Protein AF-A0A924DQP6-F1 (afdb_monomer)

Sequence (159 aa):
MEGNVVAVAITNLEEVLSYKNDDIIHRFAEEFNLTLVDSEAIFTEMKKWLWLCAIQSFQNSRSKRPTYPLTLFHEMFVVDLMWHTFILFTHDYAKFCDRYFGTFVHHVPRSSRVLPLALEEQSARIRNTYEYIYDNLGEETLLSWCETLPRKFAELSKH

Foldseek 3Di:
DPDPPPPPDQADLVVLLPDDDQVLLVVLCVVQVHDSVVSNVLVSLLSVVLSLQLVLVVVCVVDPDRDDRADDDLLQVSSVSSVVSVVVVVVVLVVSCCVRRVDRRDDDDPDPPPDDDDPVVVVVNVVSNLVSCCVPPNDVSSCCRRPVVCVVSVVVSVD

pLDDT: mean 88.53, std 15.23, range [34.03, 98.81]

Radius of gyration: 16.39 Å; Cα contacts (8 Å, |Δi|>4): 124; chains: 1; bounding box: 47×36×44 Å

Secondary stru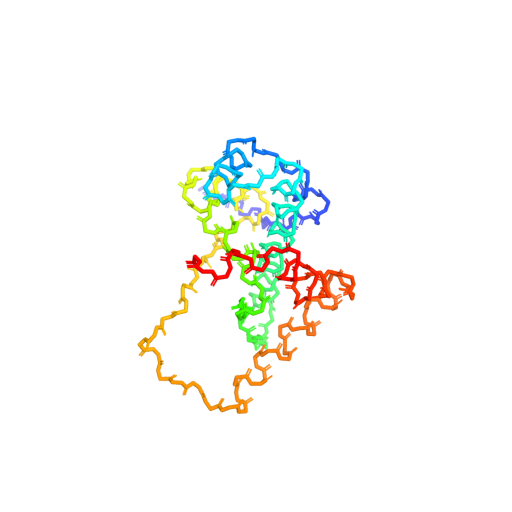cture (DSSP, 8-state):
--------PPPPHHHHHT---HHHHHHHHHHHT--HHHHHHHHHHHHHHHHHHHHHHHHHHH-SSPPPPP---GGGHHHHHHHHHHHHSHHHHHHHHHHHHSS--------TTSPPPPHHHHHHHHHHHHHHHHHHHHHHHHHIIIIIHHHHTGGGGG-

Structure (mmCIF, N/CA/C/O backbone):
data_AF-A0A924DQP6-F1
#
_entry.id   AF-A0A924DQP6-F1
#
loop_
_atom_site.group_PDB
_atom_site.id
_atom_site.type_symbol
_atom_site.label_atom_id
_atom_site.label_alt_id
_atom_site.label_comp_id
_atom_site.label_asym_id
_atom_site.label_entity_id
_atom_site.label_seq_id
_atom_site.pdbx_PDB_ins_code
_atom_site.Cartn_x
_atom_site.Cartn_y
_atom_site.Cartn_z
_atom_site.occupancy
_atom_site.B_iso_or_equiv
_atom_site.auth_seq_id
_atom_site.auth_comp_id
_atom_site.auth_asym_id
_atom_site.auth_atom_id
_atom_site.pdbx_PDB_model_num
ATOM 1 N N . MET A 1 1 ? -21.302 -25.307 -22.326 1.00 34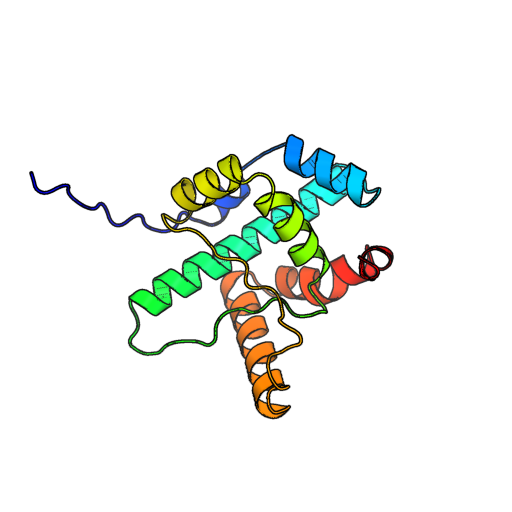.03 1 MET A N 1
ATOM 2 C CA . MET A 1 1 ? -21.613 -24.060 -21.600 1.00 34.03 1 MET A CA 1
ATOM 3 C C . MET A 1 1 ? -20.324 -23.274 -21.525 1.00 34.03 1 MET A C 1
ATOM 5 O O . MET A 1 1 ? -19.512 -23.517 -20.645 1.00 34.03 1 MET A O 1
ATOM 9 N N . GLU A 1 2 ? -20.084 -22.446 -22.535 1.00 35.28 2 GLU A N 1
ATOM 10 C CA . GLU A 1 2 ? -18.921 -21.566 -22.588 1.00 35.28 2 GLU A CA 1
ATOM 11 C C . GLU A 1 2 ? -19.194 -20.402 -21.639 1.00 35.28 2 GLU A C 1
ATOM 13 O O . GLU A 1 2 ? -19.990 -19.509 -21.928 1.00 35.28 2 GLU A O 1
ATOM 18 N N . GLY A 1 3 ? -18.614 -20.484 -20.443 1.00 35.47 3 GLY A N 1
ATOM 19 C CA . GLY A 1 3 ? -18.582 -19.369 -19.513 1.00 35.47 3 GLY A CA 1
ATOM 20 C C . GLY A 1 3 ? -17.738 -18.271 -20.137 1.00 35.47 3 GLY A C 1
ATOM 21 O O . GLY A 1 3 ? -16.532 -18.431 -20.299 1.00 35.47 3 GLY A O 1
ATOM 22 N N . ASN A 1 4 ? -18.396 -17.186 -20.528 1.00 34.41 4 ASN A N 1
ATOM 23 C CA . ASN A 1 4 ? -17.769 -15.957 -20.974 1.00 34.41 4 ASN A CA 1
ATOM 24 C C . ASN A 1 4 ? -16.834 -15.476 -19.852 1.00 34.41 4 ASN A C 1
ATOM 26 O O . ASN A 1 4 ? -17.302 -14.973 -18.830 1.00 34.41 4 ASN A O 1
ATOM 30 N N . VAL A 1 5 ? -15.526 -15.706 -19.995 1.00 39.53 5 VAL A N 1
ATOM 31 C CA . VAL A 1 5 ? -14.524 -15.190 -19.061 1.00 39.53 5 VAL A CA 1
ATOM 32 C C . VAL A 1 5 ? -14.451 -13.696 -19.329 1.00 39.53 5 VAL A C 1
ATOM 34 O O . VAL A 1 5 ? -13.727 -13.242 -20.213 1.00 39.53 5 VAL A O 1
ATOM 37 N N . VAL A 1 6 ? -15.276 -12.928 -18.619 1.00 43.66 6 VAL A N 1
ATOM 38 C CA . VAL A 1 6 ? -15.152 -11.474 -18.598 1.00 43.66 6 VAL A CA 1
ATOM 39 C C . VAL A 1 6 ? -13.735 -11.201 -18.116 1.00 43.66 6 VAL A C 1
ATOM 41 O O . VAL A 1 6 ? -13.383 -11.556 -16.994 1.00 43.66 6 VAL A O 1
ATOM 44 N N . ALA A 1 7 ? -12.896 -10.648 -18.989 1.00 50.19 7 ALA A N 1
ATOM 45 C CA . ALA A 1 7 ? -11.575 -10.194 -18.601 1.00 50.19 7 ALA A CA 1
ATOM 46 C C . ALA A 1 7 ? -11.774 -9.144 -17.505 1.00 50.19 7 ALA A C 1
ATOM 48 O O . ALA A 1 7 ? -12.205 -8.029 -17.798 1.00 50.19 7 ALA A O 1
ATOM 49 N N . VAL A 1 8 ? -11.528 -9.516 -16.248 1.00 55.72 8 VAL A N 1
ATOM 50 C CA . VAL A 1 8 ? -11.579 -8.576 -15.132 1.00 55.72 8 VAL A CA 1
ATOM 51 C C . VAL A 1 8 ? -10.466 -7.566 -15.391 1.00 55.72 8 VAL A C 1
ATOM 53 O O . VAL A 1 8 ? -9.278 -7.893 -15.359 1.00 55.72 8 VAL A O 1
ATOM 56 N N . ALA A 1 9 ? -10.851 -6.356 -15.788 1.00 72.31 9 ALA A N 1
ATOM 57 C CA . ALA A 1 9 ? -9.935 -5.235 -15.820 1.00 72.31 9 ALA A CA 1
ATOM 58 C C . ALA A 1 9 ? -9.600 -4.898 -14.368 1.00 72.31 9 ALA A C 1
ATOM 60 O O . ALA A 1 9 ? -10.500 -4.839 -13.532 1.00 72.31 9 ALA A O 1
ATOM 61 N N . ILE A 1 10 ? -8.318 -4.695 -14.072 1.00 80.50 10 ILE A N 1
ATOM 62 C CA . ILE A 1 10 ? -7.908 -4.193 -12.761 1.00 80.50 10 ILE A CA 1
ATOM 63 C C . ILE A 1 10 ? -8.648 -2.882 -12.510 1.00 80.50 10 ILE A C 1
ATOM 65 O O . ILE A 1 10 ? -8.646 -1.997 -13.372 1.00 80.50 10 ILE A O 1
ATOM 69 N N . THR A 1 11 ? -9.293 -2.773 -11.350 1.00 90.31 11 THR A N 1
ATOM 70 C CA . THR A 1 11 ? -10.033 -1.568 -10.975 1.00 90.31 11 THR A CA 1
ATOM 71 C C . THR A 1 11 ? -9.088 -0.372 -10.871 1.00 90.31 11 THR A C 1
ATOM 73 O O . THR A 1 11 ? -7.888 -0.511 -10.607 1.00 90.31 11 THR A O 1
ATOM 76 N N . ASN A 1 12 ? -9.621 0.832 -11.064 1.00 93.62 12 ASN A N 1
ATOM 77 C CA . ASN A 1 12 ? -8.831 2.047 -10.879 1.00 93.62 12 ASN A CA 1
ATOM 78 C C . ASN A 1 12 ? -8.368 2.187 -9.414 1.00 93.62 12 ASN 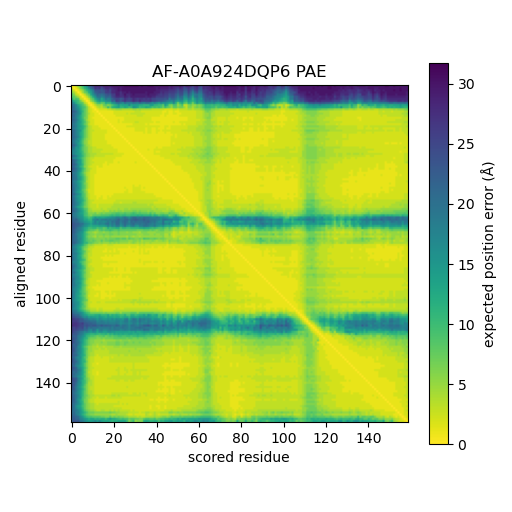A C 1
ATOM 80 O O . ASN A 1 12 ? -8.933 1.579 -8.503 1.00 93.62 12 ASN A O 1
ATOM 84 N N . LEU A 1 13 ? -7.325 2.989 -9.194 1.00 96.44 13 LEU A N 1
ATOM 85 C CA . LEU A 1 13 ? -6.718 3.142 -7.873 1.00 96.44 13 LEU A CA 1
ATOM 86 C C . LEU A 1 13 ? -7.708 3.687 -6.829 1.00 96.44 13 LEU A C 1
ATOM 88 O O . LEU A 1 13 ? -7.695 3.228 -5.693 1.00 96.44 13 LEU A O 1
ATOM 92 N N . GLU A 1 14 ? -8.586 4.618 -7.201 1.00 97.19 14 GLU A N 1
ATOM 93 C CA . GLU A 1 14 ? -9.562 5.222 -6.284 1.00 97.19 14 GLU A CA 1
ATOM 94 C C . GLU A 1 14 ? -10.503 4.169 -5.675 1.00 97.19 14 GLU A C 1
ATOM 96 O O . GLU A 1 14 ? -10.705 4.134 -4.459 1.00 97.19 14 GLU A O 1
ATOM 101 N N . GLU A 1 15 ? -10.995 3.235 -6.492 1.00 97.00 15 GLU A N 1
ATOM 102 C CA . GLU A 1 15 ? -11.819 2.118 -6.024 1.00 97.00 15 GLU A CA 1
ATOM 103 C C . GLU A 1 15 ? -11.064 1.202 -5.060 1.00 97.00 15 GLU A C 1
ATOM 105 O O . GLU A 1 15 ? -11.623 0.798 -4.036 1.00 97.00 15 GLU A O 1
ATOM 110 N N . VAL A 1 16 ? -9.790 0.908 -5.333 1.00 97.88 16 VAL A N 1
ATOM 111 C CA . VAL A 1 16 ? -8.951 0.115 -4.422 1.00 97.88 16 VAL A CA 1
ATOM 112 C C . VAL A 1 16 ? -8.786 0.844 -3.090 1.00 97.88 16 VAL A C 1
ATOM 114 O O . VAL A 1 16 ? -8.961 0.248 -2.026 1.00 97.88 16 VAL A O 1
ATOM 117 N N . LEU A 1 17 ? -8.504 2.149 -3.126 1.00 98.31 17 LEU A N 1
ATOM 118 C CA . LEU A 1 17 ? -8.320 2.963 -1.925 1.00 98.31 17 LEU A CA 1
ATOM 119 C C . LEU A 1 17 ? -9.604 3.102 -1.099 1.00 98.31 17 LEU A C 1
ATOM 121 O O . LEU A 1 17 ? -9.506 3.257 0.120 1.00 98.31 17 LEU A O 1
ATOM 125 N N . SER A 1 18 ? -10.782 2.948 -1.708 1.00 98.06 18 SER A N 1
ATOM 126 C CA . SER A 1 18 ? -12.066 2.941 -0.993 1.00 98.06 18 SER A CA 1
ATOM 127 C C . SER A 1 18 ? -12.276 1.720 -0.084 1.00 98.06 18 SER A C 1
ATOM 129 O O . SER A 1 18 ? -13.133 1.767 0.797 1.00 98.06 18 SER A O 1
ATOM 131 N N . TYR A 1 19 ? -11.506 0.635 -0.255 1.00 98.38 19 TYR A N 1
ATOM 132 C CA . TYR A 1 19 ? -11.619 -0.551 0.596 1.00 98.38 19 TYR A CA 1
ATOM 133 C C . TYR A 1 19 ? -11.284 -0.232 2.060 1.00 98.38 19 TYR A C 1
ATOM 135 O O . TYR A 1 19 ? -10.238 0.358 2.357 1.00 98.38 19 TYR A O 1
ATOM 143 N N . LYS A 1 20 ? -12.158 -0.672 2.969 1.00 98.12 20 LYS A N 1
ATOM 144 C CA . LYS A 1 20 ? -12.040 -0.510 4.421 1.00 98.12 20 LYS A CA 1
ATOM 145 C C . LYS A 1 20 ? -12.144 -1.856 5.117 1.00 98.12 20 LYS A C 1
ATOM 147 O O . LYS A 1 20 ? -12.912 -2.715 4.685 1.00 98.12 20 LYS A O 1
ATOM 152 N N . ASN A 1 21 ? -11.372 -2.008 6.185 1.00 98.31 21 ASN A N 1
ATOM 153 C CA . ASN A 1 21 ? -11.412 -3.166 7.062 1.00 98.31 21 ASN A CA 1
ATOM 154 C C . ASN A 1 21 ? -10.790 -2.775 8.410 1.00 98.31 21 ASN A C 1
ATOM 156 O O . ASN A 1 21 ? -9.567 -2.689 8.537 1.00 98.31 21 ASN A O 1
ATOM 160 N N . ASP A 1 22 ? -11.651 -2.506 9.388 1.00 98.38 22 ASP A N 1
ATOM 161 C CA . ASP A 1 22 ? -11.234 -2.017 10.702 1.00 98.38 22 ASP A CA 1
ATOM 162 C C . ASP A 1 22 ? -10.448 -3.082 11.475 1.00 98.38 22 ASP A C 1
ATOM 164 O O . ASP A 1 22 ? -9.512 -2.738 12.193 1.00 98.38 22 ASP A O 1
ATOM 168 N N . ASP A 1 23 ? -10.739 -4.371 11.271 1.00 98.56 23 ASP A N 1
ATOM 169 C CA . ASP A 1 23 ? -10.051 -5.466 11.964 1.00 98.56 23 ASP A CA 1
ATOM 170 C C . ASP A 1 23 ? -8.555 -5.510 11.614 1.00 98.56 23 ASP A C 1
ATOM 172 O O . ASP A 1 23 ? -7.716 -5.727 12.489 1.00 98.56 23 ASP A O 1
ATOM 176 N N . ILE A 1 24 ? -8.197 -5.236 10.354 1.00 98.62 24 ILE 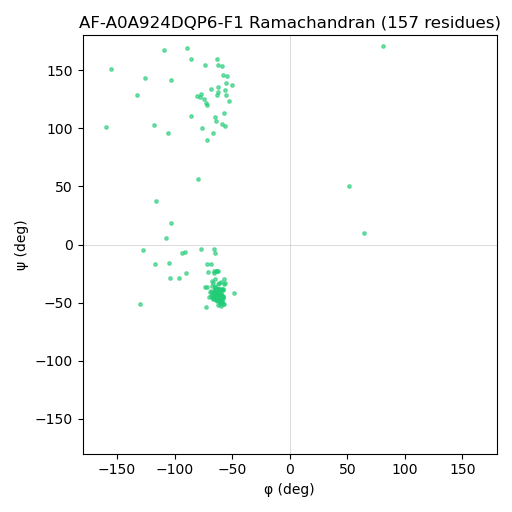A N 1
ATOM 177 C CA . ILE A 1 24 ? -6.792 -5.139 9.919 1.00 98.62 24 ILE A CA 1
ATOM 178 C C . ILE A 1 24 ? -6.106 -3.950 10.591 1.00 98.62 24 ILE A C 1
ATOM 180 O O . ILE A 1 24 ? -4.979 -4.074 11.073 1.00 98.62 24 ILE A O 1
ATOM 184 N N . ILE A 1 25 ? -6.783 -2.800 10.624 1.00 98.75 25 ILE A N 1
ATOM 185 C CA . ILE A 1 25 ? -6.248 -1.556 11.190 1.00 98.75 25 ILE A CA 1
ATOM 186 C C . ILE A 1 25 ? -6.029 -1.723 12.694 1.00 98.75 25 ILE A C 1
ATOM 188 O O . ILE A 1 25 ? -4.955 -1.389 13.192 1.00 98.75 25 ILE A O 1
ATOM 192 N N . HIS A 1 26 ? -7.010 -2.281 13.405 1.00 98.62 26 HIS A N 1
ATOM 193 C CA . HIS A 1 26 ? -6.910 -2.596 14.826 1.00 98.62 26 HIS A CA 1
ATOM 194 C C . HIS A 1 26 ? -5.789 -3.595 15.098 1.00 98.62 26 HIS A C 1
ATOM 196 O O . HIS A 1 26 ? -4.949 -3.342 15.959 1.00 98.62 26 HIS A O 1
ATOM 202 N N . ARG A 1 27 ? -5.712 -4.680 14.318 1.00 98.50 27 ARG A N 1
ATOM 203 C CA . ARG A 1 27 ? -4.652 -5.680 14.466 1.00 98.50 27 ARG A CA 1
ATOM 204 C C . ARG A 1 27 ? -3.261 -5.075 14.290 1.00 98.50 27 ARG A C 1
ATOM 206 O O . ARG A 1 27 ? -2.380 -5.358 15.096 1.00 98.50 27 ARG A O 1
ATOM 213 N N . PHE A 1 28 ? -3.064 -4.250 13.262 1.00 98.44 28 PHE A N 1
ATOM 214 C CA . PHE A 1 28 ? -1.784 -3.587 13.008 1.00 98.44 28 PHE A CA 1
ATOM 215 C C . PHE A 1 28 ? -1.427 -2.595 14.122 1.00 98.44 28 PHE A C 1
ATOM 217 O O . PHE A 1 28 ? -0.301 -2.591 14.617 1.00 98.44 28 PHE A O 1
ATOM 224 N N . ALA A 1 29 ? -2.397 -1.784 14.552 1.00 98.44 29 ALA A N 1
ATOM 225 C CA . ALA A 1 29 ? -2.213 -0.816 15.628 1.00 98.44 29 ALA A CA 1
ATOM 226 C C . ALA A 1 29 ? -1.806 -1.489 16.947 1.00 98.44 29 ALA A C 1
ATOM 228 O O . ALA A 1 29 ? -0.894 -1.009 17.617 1.00 98.44 29 ALA A O 1
ATOM 229 N N . GLU A 1 30 ? -2.449 -2.605 17.302 1.00 97.81 30 GLU A N 1
ATOM 230 C CA . GLU A 1 30 ? -2.128 -3.387 18.499 1.00 97.81 30 GLU A CA 1
ATOM 231 C C . GLU A 1 30 ? -0.746 -4.040 18.412 1.00 97.81 30 GLU A C 1
ATOM 233 O O . GLU A 1 30 ? 0.029 -3.965 19.364 1.00 97.81 30 GLU A O 1
ATOM 238 N N . GLU A 1 31 ? -0.424 -4.663 17.276 1.00 97.12 31 GLU A N 1
ATOM 239 C CA . GLU A 1 31 ? 0.834 -5.389 17.079 1.00 97.12 31 GLU A CA 1
ATOM 240 C C . GLU A 1 31 ? 2.057 -4.465 17.139 1.00 97.12 31 GLU A C 1
ATOM 242 O O . GLU A 1 31 ? 3.068 -4.815 17.746 1.00 97.12 31 GLU A O 1
ATOM 247 N N . PHE A 1 32 ? 1.939 -3.262 16.575 1.00 96.88 32 PHE A N 1
ATOM 248 C C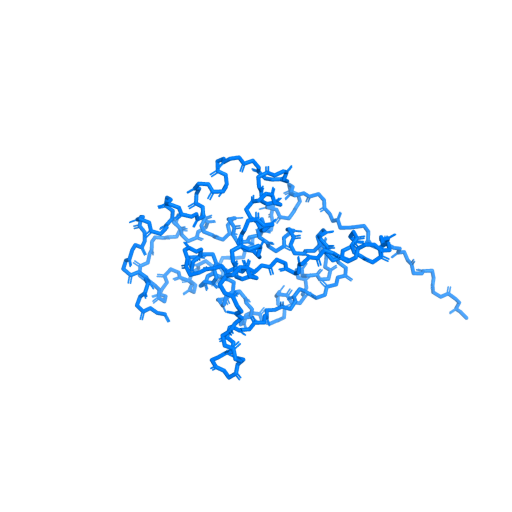A . PHE A 1 32 ? 3.040 -2.305 16.453 1.00 96.88 32 PHE A CA 1
ATOM 249 C C . PHE A 1 32 ? 2.931 -1.097 17.397 1.00 96.88 32 PHE A C 1
ATOM 251 O O . PHE A 1 32 ? 3.756 -0.185 17.325 1.00 96.88 32 PHE A O 1
ATOM 258 N N . ASN A 1 33 ? 1.938 -1.085 18.295 1.00 96.56 33 ASN A N 1
ATOM 259 C CA . ASN A 1 33 ? 1.658 -0.002 19.244 1.00 96.56 33 ASN A CA 1
ATOM 260 C C . ASN A 1 33 ? 1.554 1.385 18.570 1.00 96.56 33 ASN A C 1
ATOM 262 O O . ASN A 1 33 ? 2.202 2.354 18.977 1.00 96.56 33 ASN A O 1
ATOM 266 N N . LEU A 1 34 ? 0.743 1.471 17.512 1.00 97.38 34 LEU A N 1
ATOM 267 C CA . LEU A 1 34 ? 0.498 2.691 16.737 1.00 97.38 34 LEU A CA 1
ATOM 268 C C . LEU A 1 34 ? -0.916 3.233 16.958 1.00 97.38 34 LEU A C 1
ATOM 270 O O . LEU A 1 34 ? -1.802 2.555 17.473 1.00 97.38 34 LEU A O 1
ATOM 274 N N . THR A 1 35 ? -1.158 4.467 16.516 1.00 98.38 35 THR A N 1
ATOM 275 C CA . THR A 1 35 ? -2.523 5.004 16.464 1.00 98.38 35 THR A CA 1
ATOM 276 C C . THR A 1 35 ? -3.316 4.368 15.316 1.00 98.38 35 THR A C 1
ATOM 278 O O . THR A 1 35 ? -2.749 3.961 14.297 1.00 98.38 35 THR A O 1
ATOM 281 N N . LEU A 1 36 ? -4.649 4.334 15.433 1.00 98.38 36 LEU A N 1
ATOM 282 C CA . LEU A 1 36 ? -5.521 3.900 14.330 1.00 98.38 36 LEU A CA 1
ATOM 283 C C . LEU A 1 36 ? -5.374 4.805 13.098 1.00 98.38 36 LEU A C 1
ATOM 285 O O . LEU A 1 36 ? -5.438 4.325 11.973 1.00 98.38 36 LEU A O 1
ATOM 289 N N . VAL A 1 37 ? -5.120 6.102 13.308 1.00 98.38 37 VAL A N 1
ATOM 290 C CA . VAL A 1 37 ? -4.904 7.077 12.227 1.00 98.38 37 VAL A CA 1
ATOM 291 C C . VAL A 1 37 ? -3.641 6.744 11.435 1.00 98.38 37 VAL A C 1
ATOM 293 O O . VAL A 1 37 ? -3.675 6.712 10.207 1.00 98.38 37 VAL A O 1
ATOM 296 N N . ASP A 1 38 ? -2.537 6.457 12.125 1.00 98.38 38 ASP A N 1
ATOM 297 C CA . ASP A 1 38 ? -1.289 6.052 11.474 1.00 98.38 38 ASP A CA 1
ATOM 298 C C . ASP A 1 38 ? -1.438 4.706 10.761 1.00 98.38 38 ASP A C 1
ATOM 300 O O . ASP A 1 38 ? -0.965 4.542 9.638 1.00 98.38 38 ASP A O 1
ATOM 304 N N . SER A 1 39 ? -2.141 3.764 11.387 1.00 98.50 39 SER A N 1
ATOM 305 C CA . SER A 1 39 ? -2.377 2.429 10.833 1.00 98.50 39 SER A CA 1
ATOM 306 C C . SER A 1 39 ? -3.237 2.483 9.565 1.00 98.50 39 SER A C 1
ATOM 308 O O . SER A 1 39 ? -2.902 1.846 8.571 1.00 98.50 39 SER A O 1
ATOM 310 N N . GLU A 1 40 ? -4.288 3.306 9.537 1.00 98.69 40 GLU A N 1
ATOM 311 C CA . GLU A 1 40 ? -5.097 3.556 8.334 1.00 98.69 40 GLU A CA 1
ATOM 312 C C . GLU A 1 40 ? -4.280 4.241 7.223 1.00 98.69 40 GLU A C 1
ATOM 314 O O . GLU A 1 40 ? -4.418 3.900 6.042 1.00 98.69 40 GLU A O 1
ATOM 319 N N . ALA A 1 41 ? -3.399 5.185 7.576 1.00 98.56 41 ALA A N 1
ATOM 320 C CA . ALA A 1 41 ? -2.516 5.827 6.604 1.00 98.56 41 ALA A CA 1
ATOM 321 C C . ALA A 1 41 ? -1.560 4.806 5.963 1.00 98.56 41 ALA A C 1
ATOM 323 O O . ALA A 1 41 ? -1.449 4.749 4.739 1.00 98.56 41 ALA A O 1
ATOM 324 N N . ILE A 1 42 ? -0.938 3.932 6.761 1.00 98.69 42 ILE A N 1
ATOM 325 C CA . ILE A 1 42 ? -0.072 2.858 6.250 1.00 98.69 42 ILE A CA 1
ATOM 326 C C . ILE A 1 42 ? -0.882 1.852 5.416 1.00 98.69 42 ILE A C 1
ATOM 328 O O . ILE A 1 42 ? -0.423 1.410 4.362 1.00 98.69 42 ILE A O 1
ATOM 332 N N . PHE A 1 43 ? -2.108 1.521 5.831 1.00 98.81 43 PHE A N 1
ATOM 333 C CA . PHE A 1 43 ? -3.000 0.642 5.071 1.00 98.81 43 PHE A CA 1
ATOM 334 C C . PHE A 1 43 ? -3.342 1.220 3.692 1.00 98.81 43 PHE A C 1
ATOM 336 O O . PHE A 1 43 ? -3.376 0.498 2.694 1.00 98.81 43 PHE A O 1
ATOM 343 N N . THR A 1 44 ? -3.532 2.537 3.613 1.00 98.75 44 THR A N 1
ATOM 344 C CA . THR A 1 44 ? -3.728 3.260 2.350 1.00 98.75 44 THR A CA 1
ATOM 345 C C . THR A 1 44 ? -2.515 3.124 1.430 1.00 98.75 44 THR A C 1
ATOM 347 O O . THR A 1 44 ? -2.674 2.778 0.259 1.00 98.75 44 THR A O 1
ATOM 350 N N . GLU A 1 45 ? -1.307 3.313 1.956 1.00 98.69 45 GLU A N 1
ATOM 351 C CA . GLU A 1 45 ? -0.066 3.159 1.190 1.00 98.69 45 GLU A CA 1
ATOM 352 C C . GLU A 1 45 ? 0.163 1.712 0.725 1.00 98.69 45 GLU A C 1
ATOM 354 O O . GLU A 1 45 ? 0.512 1.467 -0.429 1.00 98.69 45 GLU A O 1
ATOM 359 N N . MET A 1 46 ? -0.143 0.727 1.567 1.00 98.44 46 MET A N 1
ATOM 360 C CA . MET A 1 46 ? -0.051 -0.686 1.195 1.00 98.44 46 MET A CA 1
ATOM 361 C C . MET A 1 46 ? -1.042 -1.069 0.085 1.00 98.44 46 MET A C 1
ATOM 363 O O . MET A 1 46 ? -0.671 -1.779 -0.852 1.00 98.44 46 MET A O 1
ATOM 367 N N . LYS A 1 47 ? -2.270 -0.534 0.091 1.00 98.62 47 LYS A N 1
ATOM 368 C CA . LYS A 1 47 ? -3.226 -0.745 -1.012 1.00 98.62 47 LYS A CA 1
ATOM 369 C C . LYS A 1 47 ? -2.697 -0.227 -2.355 1.00 98.62 47 LYS A C 1
ATOM 371 O O . LYS A 1 47 ? -2.883 -0.898 -3.372 1.00 98.62 47 LYS A O 1
ATOM 376 N N . LYS A 1 48 ? -2.003 0.919 -2.370 1.00 98.50 48 LYS A N 1
ATOM 377 C CA . LYS A 1 48 ? -1.330 1.425 -3.581 1.00 98.50 48 LYS A CA 1
ATOM 378 C C . LYS A 1 48 ? -0.239 0.456 -4.060 1.00 98.50 48 LYS A C 1
ATOM 380 O O . LYS A 1 48 ? -0.134 0.210 -5.260 1.00 98.50 48 LYS A O 1
ATOM 385 N N . TRP A 1 49 ? 0.541 -0.125 -3.143 1.00 97.75 49 TRP A N 1
ATOM 386 C CA . TRP A 1 49 ? 1.544 -1.141 -3.483 1.00 97.75 49 TRP A CA 1
ATOM 387 C C . TRP A 1 49 ? 0.919 -2.380 -4.139 1.00 97.75 49 TRP A C 1
ATOM 389 O O . TRP A 1 49 ? 1.355 -2.793 -5.214 1.00 97.75 49 TRP A O 1
ATOM 399 N N . LEU A 1 50 ? -0.152 -2.932 -3.557 1.00 97.56 50 LEU A N 1
ATOM 400 C CA . LEU A 1 50 ? -0.856 -4.078 -4.146 1.00 97.56 50 LEU A CA 1
ATOM 401 C C . LEU A 1 50 ? -1.407 -3.766 -5.539 1.00 97.56 50 LEU A C 1
ATOM 403 O O . LEU A 1 50 ? -1.320 -4.604 -6.439 1.00 97.56 50 LEU A O 1
ATOM 407 N N . TRP A 1 51 ? -1.928 -2.552 -5.731 1.00 97.56 51 TRP A N 1
ATOM 408 C CA . TRP A 1 51 ? -2.382 -2.097 -7.039 1.00 97.56 51 TRP A CA 1
ATOM 409 C C . TRP A 1 51 ? -1.237 -2.061 -8.062 1.00 97.56 51 TRP A C 1
ATOM 411 O O . TRP A 1 51 ? -1.416 -2.577 -9.165 1.00 97.56 51 TRP A O 1
ATOM 421 N N . LEU A 1 52 ? -0.041 -1.569 -7.698 1.00 95.62 52 LEU A N 1
ATOM 422 C CA . LEU A 1 52 ? 1.141 -1.611 -8.574 1.00 95.62 52 LEU A CA 1
ATOM 423 C C . LEU A 1 52 ? 1.523 -3.035 -8.981 1.00 95.62 52 LEU A C 1
ATOM 425 O O . LEU A 1 52 ? 1.769 -3.292 -10.163 1.00 95.62 52 LEU A O 1
ATOM 429 N N . CYS A 1 53 ? 1.548 -3.966 -8.025 1.00 94.12 53 CYS A N 1
ATOM 430 C CA . CYS A 1 53 ? 1.821 -5.374 -8.309 1.00 94.12 53 CYS A CA 1
ATOM 431 C C . CYS A 1 53 ? 0.801 -5.953 -9.298 1.00 94.12 53 CYS A C 1
ATOM 433 O O . CYS A 1 53 ? 1.181 -6.634 -10.257 1.00 94.12 53 CYS A O 1
ATOM 435 N N . ALA A 1 54 ? -0.485 -5.656 -9.099 1.00 93.81 54 ALA A N 1
ATOM 436 C CA . ALA A 1 54 ? -1.547 -6.107 -9.984 1.00 93.81 54 ALA A CA 1
ATOM 437 C C . ALA A 1 54 ? -1.374 -5.540 -11.401 1.00 93.81 54 ALA A C 1
ATOM 439 O O . ALA A 1 54 ? -1.352 -6.310 -12.368 1.00 93.81 54 ALA A O 1
ATOM 440 N N . ILE A 1 55 ? -1.203 -4.219 -11.550 1.00 92.06 55 ILE A N 1
ATOM 441 C CA . ILE A 1 55 ? -1.104 -3.603 -12.881 1.00 92.06 55 ILE A CA 1
ATOM 442 C C . ILE A 1 55 ? 0.144 -4.062 -13.634 1.00 92.06 55 ILE A C 1
ATOM 444 O O . ILE A 1 55 ? 0.049 -4.331 -14.832 1.00 92.06 55 ILE A O 1
ATOM 448 N N . GLN A 1 56 ? 1.277 -4.257 -12.949 1.00 90.62 56 GLN A N 1
ATOM 449 C CA . GLN A 1 56 ? 2.489 -4.775 -13.583 1.00 90.62 56 GLN A CA 1
ATOM 450 C C . GLN A 1 56 ? 2.263 -6.203 -14.091 1.00 90.62 56 GLN A C 1
ATOM 452 O O . GLN A 1 56 ? 2.612 -6.526 -15.226 1.00 90.62 56 GLN A O 1
ATOM 457 N N . SER A 1 57 ? 1.631 -7.056 -13.278 1.00 88.69 57 SER A N 1
ATOM 458 C CA . SER A 1 57 ? 1.288 -8.429 -13.663 1.00 88.69 57 SER A CA 1
ATOM 459 C C . SER A 1 57 ? 0.385 -8.459 -14.904 1.00 88.69 57 SER A C 1
ATOM 461 O O . SER A 1 57 ? 0.658 -9.167 -15.878 1.00 88.69 57 SER A O 1
ATOM 463 N N . PHE A 1 58 ? -0.642 -7.608 -14.936 1.00 87.62 58 PHE A N 1
ATOM 464 C CA . PHE A 1 58 ? -1.550 -7.489 -16.077 1.00 87.62 58 PHE A CA 1
ATOM 465 C C . PHE A 1 58 ? -0.862 -6.958 -17.337 1.00 87.62 58 PHE A C 1
ATOM 467 O O . PHE A 1 58 ? -1.102 -7.482 -18.428 1.00 87.62 58 PHE A O 1
ATOM 474 N N . GLN A 1 59 ? 0.015 -5.960 -17.215 1.00 85.94 59 GLN A N 1
ATOM 475 C CA . GLN A 1 59 ? 0.814 -5.448 -18.332 1.00 85.94 59 GLN A CA 1
ATOM 476 C C . GLN A 1 59 ? 1.774 -6.518 -18.867 1.00 85.94 59 GLN A C 1
ATOM 478 O O . GLN A 1 59 ? 1.832 -6.744 -20.078 1.00 85.94 59 GLN A O 1
ATOM 483 N N . ASN A 1 60 ? 2.463 -7.237 -17.978 1.00 85.38 60 ASN A N 1
ATOM 484 C CA . ASN A 1 60 ? 3.372 -8.324 -18.336 1.00 85.38 60 ASN A CA 1
ATOM 485 C C . ASN A 1 60 ? 2.640 -9.477 -19.041 1.00 85.38 60 ASN A C 1
ATOM 487 O O . ASN A 1 60 ? 3.192 -10.058 -19.968 1.00 85.38 60 ASN A O 1
ATOM 491 N N . SER A 1 61 ? 1.380 -9.763 -18.689 1.00 83.25 61 SER A N 1
ATOM 492 C CA . SER A 1 61 ? 0.567 -10.771 -19.396 1.00 83.25 61 SER A CA 1
ATOM 493 C C . SER A 1 61 ? 0.231 -10.394 -20.850 1.00 83.25 61 SER A C 1
ATOM 495 O O . SER A 1 61 ? -0.058 -11.267 -21.667 1.00 83.25 61 SER A O 1
ATOM 497 N N . ARG A 1 62 ? 0.272 -9.096 -21.189 1.00 81.44 62 ARG A N 1
ATOM 498 C CA . ARG A 1 62 ? -0.063 -8.554 -22.520 1.00 81.44 62 ARG A CA 1
ATOM 499 C C . ARG A 1 62 ? 1.156 -8.138 -23.341 1.00 81.44 62 ARG A C 1
ATOM 501 O O . ARG A 1 62 ? 1.039 -7.944 -24.550 1.00 81.44 62 ARG A O 1
ATOM 508 N N . SER A 1 63 ? 2.314 -7.991 -22.706 1.00 77.62 63 SER A N 1
ATOM 509 C CA . SER A 1 63 ? 3.559 -7.562 -23.338 1.00 77.62 63 SER A CA 1
ATOM 510 C C . SER A 1 63 ? 4.499 -8.743 -23.572 1.00 77.62 63 SER A C 1
ATOM 512 O O . SER A 1 63 ? 4.668 -9.606 -22.721 1.00 77.62 63 SER A O 1
ATOM 514 N N . LYS A 1 64 ? 5.198 -8.751 -24.714 1.00 65.06 64 LYS A N 1
ATOM 515 C CA . LYS A 1 64 ? 6.304 -9.697 -24.968 1.00 65.06 64 LYS A CA 1
ATOM 516 C C . LYS A 1 64 ? 7.604 -9.313 -24.249 1.00 65.06 64 LYS A C 1
ATOM 518 O O . LYS A 1 64 ? 8.591 -10.033 -24.367 1.00 65.06 64 LYS A O 1
ATOM 523 N N . ARG A 1 65 ? 7.635 -8.168 -23.561 1.00 59.59 65 ARG A N 1
ATOM 524 C CA . ARG A 1 65 ? 8.788 -7.698 -22.786 1.00 59.59 65 ARG A CA 1
ATOM 525 C C . ARG A 1 65 ? 8.484 -7.872 -21.298 1.00 59.59 65 ARG A C 1
ATOM 527 O O . ARG A 1 65 ? 7.811 -7.005 -20.744 1.00 59.59 65 ARG A O 1
ATOM 534 N N . PRO A 1 66 ? 8.930 -8.971 -20.668 1.00 59.38 66 PRO A N 1
ATOM 535 C CA . PRO A 1 66 ? 8.809 -9.117 -19.227 1.00 59.38 66 PRO A CA 1
ATOM 536 C C . PRO A 1 66 ? 9.634 -8.024 -18.543 1.00 59.38 66 PRO A C 1
ATOM 538 O O . PRO A 1 66 ? 10.806 -7.822 -18.864 1.00 59.38 66 PRO A O 1
ATOM 541 N N . THR A 1 67 ? 9.002 -7.300 -17.625 1.00 70.06 67 THR A N 1
ATOM 542 C CA . THR A 1 67 ? 9.686 -6.380 -16.712 1.00 70.06 67 THR A CA 1
ATOM 543 C C . THR A 1 67 ? 10.185 -7.138 -15.483 1.00 70.06 67 THR A C 1
ATOM 545 O O . THR A 1 67 ? 9.714 -8.239 -15.185 1.00 70.06 67 THR A O 1
ATOM 548 N N . TYR A 1 68 ? 11.157 -6.569 -14.766 1.00 73.12 68 TYR A N 1
ATOM 549 C CA . TYR A 1 68 ? 11.565 -7.127 -13.479 1.00 73.12 68 TYR A CA 1
ATOM 550 C C . TYR A 1 68 ? 10.386 -7.080 -12.495 1.00 73.12 68 TYR A C 1
ATOM 552 O O . TYR A 1 68 ? 9.735 -6.035 -12.402 1.00 73.12 68 TYR A O 1
ATOM 560 N N . PRO A 1 69 ? 10.126 -8.163 -11.739 1.00 79.62 69 PRO A N 1
ATOM 561 C CA . PRO A 1 69 ? 9.102 -8.145 -10.705 1.00 79.62 69 PRO A CA 1
ATOM 562 C C . PRO A 1 69 ? 9.365 -7.019 -9.705 1.00 79.62 69 PRO A C 1
ATOM 564 O O . PRO A 1 69 ? 10.493 -6.878 -9.211 1.00 79.62 69 PRO A O 1
ATOM 567 N N . LEU A 1 70 ? 8.324 -6.247 -9.387 1.00 87.94 70 LEU A N 1
ATOM 568 C CA . LEU A 1 70 ? 8.400 -5.273 -8.301 1.00 87.94 70 LEU A CA 1
ATOM 569 C C . LEU A 1 70 ? 8.828 -5.962 -7.008 1.00 87.94 70 LEU A C 1
ATOM 571 O O . LEU A 1 70 ? 8.418 -7.081 -6.702 1.00 87.94 70 LEU A O 1
ATOM 575 N N . THR A 1 71 ? 9.704 -5.296 -6.267 1.00 84.62 71 THR A N 1
ATOM 576 C CA . THR A 1 71 ? 10.287 -5.834 -5.039 1.00 84.62 71 THR A CA 1
ATOM 577 C C . THR A 1 71 ? 10.198 -4.781 -3.951 1.00 84.62 71 THR A C 1
ATOM 579 O O . THR A 1 71 ? 10.644 -3.659 -4.164 1.00 84.62 71 THR A O 1
ATOM 582 N N . LEU A 1 72 ? 9.660 -5.139 -2.785 1.00 86.88 72 LEU A N 1
ATOM 583 C CA . LEU A 1 72 ? 9.812 -4.303 -1.596 1.00 86.88 72 LEU A CA 1
ATOM 584 C C . LEU A 1 72 ? 11.259 -4.408 -1.114 1.00 86.88 72 LEU A C 1
ATOM 586 O O . LEU A 1 72 ? 11.760 -5.500 -0.823 1.00 86.88 72 LEU A O 1
ATOM 590 N N . PHE A 1 73 ? 11.952 -3.274 -1.076 1.00 86.19 73 PHE A N 1
ATOM 591 C CA . PHE A 1 73 ? 13.296 -3.193 -0.511 1.00 86.19 73 PHE A CA 1
ATOM 592 C C . PHE A 1 73 ? 13.236 -2.884 0.982 1.00 86.19 73 PHE A C 1
ATOM 594 O O . PHE A 1 73 ? 12.175 -2.587 1.526 1.00 86.19 73 PHE A O 1
ATOM 601 N N . HIS A 1 74 ? 14.384 -3.000 1.654 1.00 83.44 74 HIS A N 1
ATOM 602 C CA . HIS A 1 74 ? 14.454 -2.844 3.110 1.00 83.44 74 HIS A CA 1
ATOM 603 C C . HIS A 1 74 ? 13.972 -1.453 3.544 1.00 83.44 74 HIS A C 1
ATOM 605 O O . HIS A 1 74 ? 13.342 -1.293 4.579 1.00 83.44 74 HIS A O 1
ATOM 611 N N . GLU A 1 75 ? 14.208 -0.451 2.708 1.00 86.88 75 GLU A N 1
ATOM 612 C CA . GLU A 1 75 ? 13.781 0.926 2.893 1.00 86.88 75 GLU A CA 1
ATOM 613 C C . GLU A 1 75 ? 12.256 1.064 2.933 1.00 86.88 75 GLU A C 1
ATOM 615 O O . GLU A 1 75 ? 11.765 2.011 3.515 1.00 86.88 75 GLU A O 1
ATOM 620 N N . MET A 1 76 ? 11.495 0.120 2.374 1.00 93.50 76 MET A N 1
ATOM 621 C CA . MET A 1 76 ? 10.031 0.180 2.278 1.00 93.50 76 MET A CA 1
ATOM 622 C C . MET A 1 76 ? 9.331 -0.718 3.311 1.00 93.50 76 MET A C 1
ATOM 624 O O . MET A 1 76 ? 8.162 -1.072 3.144 1.00 93.50 76 MET A O 1
ATOM 628 N N . PHE A 1 77 ? 10.038 -1.114 4.374 1.00 95.19 77 PHE A N 1
ATOM 629 C CA . PHE A 1 77 ? 9.585 -2.143 5.315 1.00 95.19 77 PHE A CA 1
ATOM 630 C C . PHE A 1 77 ? 8.232 -1.834 5.977 1.00 95.19 77 PHE A C 1
ATOM 632 O O . PHE A 1 77 ? 7.476 -2.752 6.264 1.00 95.19 77 PHE A O 1
ATOM 639 N N . VAL A 1 78 ? 7.872 -0.561 6.176 1.00 97.69 78 VAL A N 1
ATOM 640 C CA . VAL A 1 78 ? 6.583 -0.184 6.790 1.00 97.69 78 VAL A CA 1
ATOM 641 C C . VAL A 1 78 ? 5.394 -0.659 5.942 1.00 97.69 78 VAL A C 1
ATOM 643 O O . VAL A 1 78 ? 4.398 -1.143 6.480 1.00 97.69 78 VAL A O 1
ATOM 646 N N . VAL A 1 79 ? 5.510 -0.565 4.613 1.00 97.69 79 VAL A N 1
ATOM 647 C CA . VAL A 1 79 ? 4.493 -1.067 3.676 1.00 97.69 79 VAL A CA 1
ATOM 648 C C . VAL A 1 79 ? 4.444 -2.598 3.705 1.00 97.69 79 VAL A C 1
ATOM 650 O O . VAL A 1 79 ? 3.357 -3.178 3.694 1.00 97.69 79 VAL A O 1
ATOM 653 N N . ASP A 1 80 ? 5.610 -3.245 3.793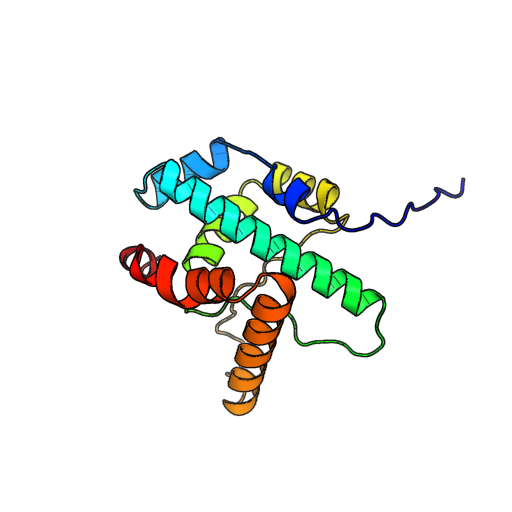 1.00 96.38 80 ASP A N 1
ATOM 654 C CA . ASP A 1 80 ? 5.731 -4.706 3.877 1.00 96.38 80 ASP A CA 1
ATOM 655 C C . ASP A 1 80 ? 5.099 -5.265 5.160 1.00 96.38 80 ASP A C 1
ATOM 657 O O . ASP A 1 80 ? 4.336 -6.224 5.100 1.00 96.38 80 ASP A O 1
ATOM 661 N N . LEU A 1 81 ? 5.328 -4.626 6.314 1.00 96.94 81 LEU A N 1
ATOM 662 C CA . LEU A 1 81 ? 4.719 -5.009 7.593 1.00 96.94 81 LEU A CA 1
ATOM 663 C C . LEU A 1 81 ? 3.187 -4.986 7.520 1.00 96.94 81 LEU A C 1
ATOM 665 O O . LEU A 1 81 ? 2.530 -5.929 7.954 1.00 96.94 81 LEU A O 1
ATOM 669 N N . MET A 1 82 ? 2.598 -3.948 6.923 1.00 98.31 82 MET A N 1
ATOM 670 C CA . MET A 1 82 ? 1.143 -3.883 6.762 1.00 98.31 82 MET A CA 1
ATOM 671 C C . MET A 1 82 ? 0.619 -4.943 5.790 1.00 98.31 82 MET A C 1
ATOM 673 O O . MET A 1 82 ? -0.454 -5.509 6.006 1.00 98.31 82 MET A O 1
ATOM 677 N N . TRP A 1 83 ? 1.371 -5.256 4.730 1.00 97.69 83 TRP A N 1
ATOM 678 C CA . TRP A 1 83 ? 0.998 -6.344 3.830 1.00 97.69 83 TRP A CA 1
ATOM 679 C C . TRP A 1 83 ? 1.055 -7.699 4.553 1.00 97.69 83 TRP A C 1
ATOM 681 O O . TRP A 1 83 ? 0.118 -8.492 4.430 1.00 97.69 83 TRP A O 1
ATOM 691 N N . HIS A 1 84 ? 2.077 -7.933 5.382 1.00 96.25 84 HIS A N 1
ATOM 692 C CA . HIS A 1 84 ? 2.153 -9.109 6.250 1.00 96.25 84 HIS A CA 1
ATOM 693 C C . HIS A 1 84 ? 0.961 -9.209 7.204 1.00 96.25 84 HIS A C 1
ATOM 695 O O . HIS A 1 84 ? 0.427 -10.299 7.393 1.00 96.25 84 HIS A O 1
ATOM 701 N N . THR A 1 85 ? 0.484 -8.100 7.768 1.00 98.06 85 THR A N 1
ATOM 702 C CA . THR A 1 85 ? -0.733 -8.132 8.584 1.00 98.06 85 THR A CA 1
ATOM 703 C C . THR A 1 85 ? -1.960 -8.471 7.741 1.00 98.06 85 THR A C 1
ATOM 705 O O . THR A 1 85 ? -2.718 -9.361 8.118 1.00 98.06 85 THR A O 1
ATOM 708 N N . PHE A 1 86 ? -2.149 -7.840 6.576 1.00 98.56 86 PHE A N 1
ATOM 709 C CA . PHE A 1 86 ? -3.331 -8.086 5.742 1.00 98.56 86 PHE A CA 1
ATOM 710 C C . PHE A 1 86 ? -3.396 -9.528 5.215 1.00 98.56 86 PHE A C 1
ATOM 712 O O . PHE A 1 86 ? -4.460 -10.145 5.249 1.00 98.56 86 PHE A O 1
ATOM 719 N N . ILE A 1 87 ? -2.279 -10.117 4.777 1.00 97.50 87 ILE A N 1
ATOM 720 C CA . ILE A 1 87 ? -2.296 -11.471 4.197 1.00 97.50 87 ILE A CA 1
ATOM 721 C C . ILE A 1 87 ? -2.748 -12.547 5.204 1.00 97.50 87 ILE A C 1
ATOM 723 O O . ILE A 1 87 ? -3.267 -13.587 4.795 1.00 97.50 87 ILE A O 1
ATOM 727 N N . LEU A 1 88 ? -2.622 -12.291 6.514 1.00 97.81 88 LEU A N 1
ATOM 728 C CA . LEU A 1 88 ? -3.120 -13.181 7.570 1.00 97.81 88 LEU A CA 1
ATOM 729 C C . LEU A 1 88 ? -4.652 -13.192 7.673 1.00 97.81 88 LEU A C 1
ATOM 731 O O . LEU A 1 88 ? -5.228 -14.206 8.073 1.00 97.81 88 LEU A O 1
ATOM 735 N N . PHE A 1 89 ? -5.333 -12.138 7.218 1.00 98.25 89 PHE A N 1
ATOM 736 C CA . PHE A 1 89 ? -6.787 -12.114 7.025 1.00 98.25 89 PHE A CA 1
ATOM 737 C C . PHE A 1 89 ? -7.145 -12.814 5.710 1.00 98.25 89 PHE A C 1
ATOM 739 O O . PHE A 1 89 ? -7.762 -12.243 4.816 1.00 98.25 89 PHE A O 1
ATOM 746 N N . THR A 1 90 ? -6.713 -14.070 5.581 1.00 97.81 90 THR A N 1
ATOM 747 C CA . THR A 1 90 ? -6.631 -14.827 4.318 1.00 97.81 90 THR A CA 1
ATOM 748 C C . THR A 1 90 ? -7.900 -14.779 3.468 1.00 97.81 90 THR A C 1
ATOM 750 O O . THR A 1 90 ? -7.822 -14.613 2.252 1.00 97.81 90 THR A O 1
ATOM 753 N N . HIS A 1 91 ? -9.074 -14.892 4.090 1.00 98.38 91 HIS A N 1
ATOM 754 C CA . HIS A 1 91 ? -10.358 -14.825 3.397 1.00 98.38 91 HIS A CA 1
ATOM 755 C C . HIS A 1 91 ? -10.652 -13.427 2.834 1.00 98.38 91 HIS A C 1
ATOM 757 O O . HIS A 1 91 ? -11.048 -13.304 1.674 1.00 98.38 91 HIS A O 1
ATOM 763 N N . ASP A 1 92 ? -10.427 -12.375 3.619 1.00 98.62 92 ASP A N 1
ATOM 764 C CA . ASP A 1 92 ? -10.654 -10.997 3.178 1.00 98.62 92 ASP A CA 1
ATOM 765 C C . ASP A 1 92 ? -9.598 -10.559 2.169 1.00 98.62 92 ASP A C 1
ATOM 767 O O . ASP A 1 92 ? -9.930 -9.906 1.184 1.00 98.62 92 ASP A O 1
ATOM 771 N N . TYR A 1 93 ? -8.352 -10.998 2.352 1.00 98.62 93 TYR A N 1
ATOM 772 C CA . TYR A 1 93 ? -7.268 -10.780 1.405 1.00 98.62 93 TYR A CA 1
ATOM 773 C C . TYR A 1 93 ? -7.556 -11.428 0.047 1.00 98.62 93 TYR A C 1
ATOM 775 O O . TYR A 1 93 ? -7.424 -10.781 -0.994 1.00 98.62 93 TYR A O 1
ATOM 783 N N . ALA A 1 94 ? -8.014 -12.685 0.040 1.00 98.25 94 ALA A N 1
ATOM 784 C CA . ALA A 1 94 ? -8.402 -13.377 -1.185 1.00 98.25 94 ALA A CA 1
ATOM 785 C C . ALA A 1 94 ? -9.578 -12.676 -1.881 1.00 98.25 94 ALA A C 1
ATOM 787 O O . ALA A 1 94 ? -9.521 -12.446 -3.087 1.00 98.25 94 ALA A O 1
ATOM 788 N N . LYS A 1 95 ? -10.610 -12.273 -1.124 1.00 98.25 95 LYS A N 1
ATOM 789 C CA . LYS A 1 95 ? -11.751 -11.513 -1.660 1.00 98.25 95 LYS A CA 1
ATOM 790 C C . LYS A 1 95 ? -11.350 -10.150 -2.203 1.00 98.25 95 LYS A C 1
ATOM 792 O O . LYS A 1 95 ? -11.872 -9.739 -3.232 1.00 98.25 95 LYS A O 1
ATOM 797 N N . PHE A 1 96 ? -10.452 -9.447 -1.521 1.00 98.44 96 PHE A N 1
ATOM 798 C CA . PHE A 1 96 ? -9.914 -8.172 -1.975 1.00 98.44 96 PHE A CA 1
ATOM 799 C C . PHE A 1 96 ? -9.186 -8.346 -3.312 1.00 98.44 96 PHE A C 1
ATOM 801 O O . PHE A 1 96 ? -9.510 -7.661 -4.280 1.00 98.44 96 PHE A O 1
ATOM 808 N N . CYS A 1 97 ? -8.270 -9.311 -3.396 1.00 97.81 97 CYS A N 1
ATOM 809 C CA . CYS A 1 97 ? -7.523 -9.581 -4.620 1.00 97.81 97 CYS A CA 1
ATOM 810 C C . CYS A 1 97 ? -8.438 -9.972 -5.791 1.00 97.81 97 CYS A C 1
ATOM 812 O O . CYS A 1 97 ? -8.313 -9.421 -6.882 1.00 97.81 97 CYS A O 1
ATOM 814 N N . ASP A 1 98 ? -9.388 -10.880 -5.561 1.00 96.31 98 ASP A N 1
ATOM 815 C CA . ASP A 1 98 ?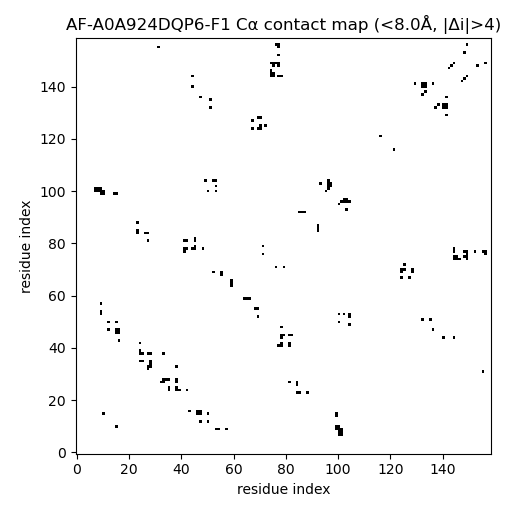 -10.359 -11.295 -6.578 1.00 96.31 98 ASP A CA 1
ATOM 816 C C . ASP A 1 98 ? -11.218 -10.113 -7.051 1.00 96.31 98 ASP A C 1
ATOM 818 O O . ASP A 1 98 ? -11.300 -9.834 -8.246 1.00 96.31 98 ASP A O 1
ATOM 822 N N . ARG A 1 99 ? -11.774 -9.344 -6.107 1.00 96.00 99 ARG A N 1
ATOM 823 C CA . ARG A 1 99 ? -12.659 -8.213 -6.402 1.00 96.00 99 ARG A CA 1
ATOM 824 C C . ARG A 1 99 ? -11.975 -7.102 -7.193 1.00 96.00 99 ARG A C 1
ATOM 826 O O . ARG A 1 99 ? -12.581 -6.578 -8.123 1.00 96.00 99 ARG A O 1
ATOM 833 N N . TYR A 1 100 ? -10.779 -6.688 -6.781 1.00 97.06 100 TYR A N 1
ATOM 834 C CA . TYR A 1 100 ? -10.132 -5.489 -7.325 1.00 97.06 100 TYR A CA 1
ATOM 835 C C . TYR A 1 100 ? -9.136 -5.802 -8.447 1.00 97.06 100 TYR A C 1
ATOM 837 O O . TYR A 1 100 ? -8.921 -4.982 -9.341 1.00 97.06 100 TYR A O 1
ATOM 845 N N . PHE A 1 101 ? -8.522 -6.985 -8.428 1.00 95.69 101 PHE A N 1
ATOM 846 C CA . PHE A 1 101 ? -7.450 -7.337 -9.361 1.00 95.69 101 PHE A CA 1
ATOM 847 C C . PHE A 1 101 ? -7.805 -8.511 -10.277 1.00 95.69 101 PHE A C 1
ATOM 849 O O . PHE A 1 101 ? -7.116 -8.719 -11.276 1.00 95.69 101 PHE A O 1
ATOM 856 N N . GLY A 1 102 ? -8.839 -9.297 -9.948 1.00 93.62 102 GLY A N 1
ATOM 857 C CA . GLY A 1 102 ? -9.184 -10.533 -10.660 1.00 93.62 102 GLY A CA 1
ATOM 858 C C . GLY A 1 102 ? -8.116 -11.628 -10.552 1.00 93.62 102 GLY A C 1
ATOM 859 O O . GLY A 1 102 ? -8.159 -12.613 -11.285 1.00 93.62 102 GLY A O 1
ATOM 860 N N . THR A 1 103 ? -7.117 -11.441 -9.686 1.00 91.38 103 THR A N 1
ATOM 861 C CA . THR A 1 103 ? -6.011 -12.374 -9.474 1.00 91.38 103 THR A CA 1
ATOM 862 C C . THR A 1 103 ? -5.426 -12.197 -8.082 1.00 91.38 103 THR A C 1
ATOM 864 O O . THR A 1 103 ? -5.435 -11.099 -7.526 1.00 91.38 103 THR A O 1
ATOM 867 N N . PHE A 1 104 ? -4.884 -13.277 -7.525 1.00 94.94 104 PHE A N 1
ATOM 868 C CA . PHE A 1 104 ? -4.214 -13.250 -6.233 1.00 94.94 104 PHE A CA 1
ATOM 869 C C . PHE A 1 104 ? -2.833 -12.594 -6.357 1.00 94.94 104 PHE A C 1
ATOM 871 O O . PHE A 1 104 ? -1.998 -13.026 -7.156 1.00 94.94 104 PHE A O 1
ATOM 878 N N . VAL A 1 105 ? -2.569 -11.560 -5.556 1.00 94.81 105 VAL A N 1
ATOM 879 C CA . VAL A 1 105 ? -1.238 -10.943 -5.483 1.00 94.81 105 VAL A CA 1
ATOM 880 C C . VAL A 1 105 ? -0.406 -11.732 -4.477 1.00 94.81 105 VAL A C 1
ATOM 882 O O . VAL A 1 105 ? -0.675 -11.734 -3.282 1.00 94.81 105 VAL A O 1
ATOM 885 N N . HIS A 1 106 ? 0.602 -12.452 -4.958 1.00 92.12 106 HIS A N 1
ATOM 886 C CA . HIS A 1 106 ? 1.440 -13.271 -4.088 1.00 92.12 106 HIS A CA 1
ATOM 887 C C . HIS A 1 106 ? 2.503 -12.426 -3.386 1.00 92.12 106 HIS A C 1
ATOM 889 O O . HIS A 1 106 ? 3.289 -11.740 -4.041 1.00 92.12 106 HIS A O 1
ATOM 895 N N . HIS A 1 107 ? 2.576 -12.538 -2.058 1.00 90.12 107 HIS A N 1
ATOM 896 C CA . HIS A 1 107 ? 3.756 -12.116 -1.311 1.00 90.12 107 HIS A CA 1
ATOM 897 C C . HIS A 1 107 ? 4.853 -13.169 -1.474 1.00 90.12 107 HIS A C 1
ATOM 899 O O . HIS A 1 107 ? 4.607 -14.365 -1.298 1.00 90.12 107 HIS A O 1
ATOM 905 N N . VAL A 1 108 ? 6.054 -12.733 -1.849 1.00 81.25 108 VAL A N 1
ATOM 906 C CA . VAL A 1 108 ? 7.229 -13.601 -1.963 1.00 81.25 108 VAL A CA 1
ATOM 907 C C . VAL A 1 108 ? 8.272 -13.094 -0.974 1.00 81.25 108 VAL A C 1
ATOM 909 O O . VAL A 1 108 ? 8.939 -12.096 -1.260 1.00 81.25 108 VAL A O 1
ATOM 912 N N . PRO A 1 109 ? 8.441 -13.770 0.177 1.00 70.00 109 PRO A N 1
ATOM 913 C CA . PRO A 1 109 ? 9.412 -13.362 1.174 1.00 70.00 109 PRO A CA 1
ATOM 914 C C . PRO A 1 109 ? 10.821 -13.323 0.596 1.00 70.00 109 PRO A C 1
ATOM 916 O O . PRO A 1 109 ? 11.214 -14.161 -0.226 1.00 70.00 109 PRO A O 1
ATOM 919 N N . ARG A 1 110 ? 11.623 -12.377 1.084 1.00 64.44 110 ARG A N 1
ATOM 920 C CA . ARG A 1 110 ? 13.045 -12.305 0.755 1.00 64.44 110 ARG A CA 1
ATOM 921 C C . ARG A 1 110 ? 13.745 -13.525 1.361 1.00 64.44 110 ARG A C 1
ATOM 923 O O . ARG A 1 110 ? 14.073 -13.558 2.541 1.00 64.44 110 ARG A O 1
ATOM 930 N N . SER A 1 111 ? 13.937 -14.568 0.561 1.00 58.06 111 SER A N 1
ATOM 931 C CA . SER A 1 111 ? 14.613 -15.781 1.019 1.00 58.06 111 SER A CA 1
ATOM 932 C C . SER A 1 111 ? 16.110 -15.522 1.184 1.00 58.06 111 SER A C 1
ATOM 934 O O . SER A 1 111 ? 16.803 -15.204 0.218 1.00 58.06 111 SER A O 1
ATOM 936 N N . SER A 1 112 ? 16.627 -15.738 2.395 1.00 52.56 112 SER A N 1
ATOM 937 C CA . SER A 1 112 ? 18.065 -15.712 2.704 1.00 52.56 112 SER A CA 1
ATOM 938 C C . SER A 1 112 ? 18.866 -16.820 2.007 1.00 52.56 112 SER A C 1
ATOM 940 O O . SER A 1 112 ? 20.092 -16.832 2.079 1.00 52.56 112 SER A O 1
ATOM 942 N N . ARG A 1 113 ? 18.187 -17.765 1.338 1.00 53.28 113 ARG A N 1
ATOM 943 C CA . ARG A 1 113 ? 18.800 -18.897 0.625 1.00 53.28 113 ARG A CA 1
ATOM 944 C C . ARG A 1 113 ? 19.056 -18.626 -0.856 1.00 53.28 113 ARG A C 1
ATOM 946 O O . ARG A 1 113 ? 19.658 -19.466 -1.519 1.00 53.28 113 ARG A O 1
ATOM 953 N N . VAL A 1 114 ? 18.587 -17.499 -1.389 1.00 58.28 114 VAL A N 1
ATOM 954 C CA . VAL A 1 114 ? 18.955 -17.073 -2.742 1.00 58.28 114 VAL A CA 1
ATOM 955 C C . VAL A 1 114 ? 20.355 -16.482 -2.651 1.00 58.28 114 VAL A C 1
ATOM 957 O O . VAL A 1 114 ? 20.604 -15.628 -1.801 1.00 58.28 114 VAL A O 1
ATOM 960 N N . LEU A 1 115 ? 21.279 -16.962 -3.490 1.00 60.03 115 LEU A N 1
ATOM 961 C CA . LEU A 1 115 ? 22.608 -16.362 -3.596 1.00 60.03 115 LEU A CA 1
ATOM 962 C C . LEU A 1 115 ? 22.453 -14.845 -3.785 1.00 60.03 115 LEU A C 1
ATOM 964 O O . LEU A 1 115 ? 21.571 -14.435 -4.548 1.00 60.03 115 LEU A O 1
ATOM 968 N N . PRO A 1 116 ? 23.268 -14.013 -3.112 1.00 66.88 116 PRO A N 1
ATOM 969 C CA . PRO A 1 116 ? 23.221 -12.577 -3.325 1.00 66.88 116 PRO A CA 1
ATOM 970 C C . PRO A 1 116 ? 23.353 -12.303 -4.822 1.00 66.88 116 PRO A C 1
ATOM 972 O O . PRO A 1 116 ? 24.310 -12.756 -5.452 1.00 66.88 116 PRO A O 1
ATOM 975 N N . LEU A 1 117 ? 22.374 -11.603 -5.397 1.00 72.38 117 LEU A N 1
ATOM 976 C CA . LEU A 1 117 ? 22.484 -11.142 -6.778 1.00 72.38 117 LEU A CA 1
ATOM 977 C C . LEU A 1 117 ? 23.728 -10.254 -6.905 1.00 72.38 117 LEU A C 1
ATOM 979 O O . LEU A 1 117 ? 24.136 -9.608 -5.933 1.00 72.38 117 LEU A O 1
ATOM 983 N N . ALA A 1 118 ? 24.309 -10.181 -8.101 1.00 83.25 118 ALA A N 1
ATOM 984 C CA . ALA A 1 118 ? 25.382 -9.226 -8.365 1.00 83.25 118 ALA A CA 1
ATOM 985 C C . ALA A 1 118 ? 24.922 -7.799 -8.001 1.00 83.25 118 ALA A C 1
ATOM 987 O O . ALA A 1 118 ? 23.743 -7.465 -8.151 1.00 83.25 118 ALA A O 1
ATOM 988 N N . LEU A 1 119 ? 25.826 -6.955 -7.497 1.00 82.38 119 LEU A N 1
ATOM 989 C CA . LEU A 1 119 ? 25.484 -5.601 -7.034 1.00 82.38 119 LEU A CA 1
ATOM 990 C C . LEU A 1 119 ? 24.832 -4.763 -8.142 1.00 82.38 119 LEU A C 1
ATOM 992 O O . LEU A 1 119 ? 23.923 -3.973 -7.880 1.00 82.38 119 LEU A O 1
ATOM 996 N N . GLU A 1 120 ? 25.255 -4.971 -9.385 1.00 83.94 120 GLU A N 1
ATOM 997 C CA . GLU A 1 120 ? 24.701 -4.329 -10.572 1.00 83.94 120 GLU A CA 1
ATOM 998 C C . GLU A 1 120 ? 23.245 -4.745 -10.806 1.00 83.94 120 GLU A C 1
ATOM 1000 O O . GLU A 1 120 ? 22.395 -3.899 -11.087 1.00 83.94 120 GLU A O 1
ATOM 1005 N N . GLU A 1 121 ? 22.935 -6.031 -10.635 1.00 84.56 121 GLU A N 1
ATOM 1006 C CA . GLU A 1 121 ? 21.578 -6.560 -10.774 1.00 84.56 121 GLU A CA 1
ATOM 1007 C C . GLU A 1 121 ? 20.674 -6.069 -9.637 1.00 84.56 121 GLU A C 1
ATOM 1009 O O . GLU A 1 121 ? 19.540 -5.653 -9.882 1.00 84.56 121 GLU A O 1
ATOM 1014 N N . GLN A 1 122 ? 21.184 -6.029 -8.403 1.00 83.06 122 GLN A N 1
ATOM 1015 C CA . GLN A 1 122 ? 20.466 -5.433 -7.272 1.00 83.06 122 GLN A CA 1
ATOM 1016 C C . GLN A 1 122 ? 20.139 -3.960 -7.543 1.00 83.06 122 GLN A C 1
ATOM 1018 O O . GLN A 1 122 ? 18.985 -3.548 -7.426 1.00 83.06 122 GLN A O 1
ATOM 1023 N N . SER A 1 123 ? 21.131 -3.186 -7.987 1.00 86.00 123 SER A N 1
ATOM 1024 C CA . SER A 1 123 ? 20.968 -1.768 -8.325 1.00 86.00 123 SER A CA 1
ATOM 1025 C C . SER A 1 123 ? 19.978 -1.561 -9.471 1.00 86.00 123 SER A C 1
ATOM 1027 O O . SER A 1 123 ? 19.183 -0.622 -9.448 1.00 86.00 123 SER A O 1
ATOM 1029 N N . ALA A 1 124 ? 19.989 -2.446 -10.471 1.00 86.81 124 ALA A N 1
ATOM 1030 C CA . ALA A 1 124 ? 19.016 -2.426 -11.554 1.00 86.81 124 ALA A CA 1
ATOM 1031 C C . ALA A 1 124 ? 17.594 -2.695 -11.056 1.00 86.81 124 ALA A C 1
ATOM 1033 O O . ALA A 1 124 ? 16.676 -1.980 -11.450 1.00 86.81 124 ALA A O 1
ATOM 1034 N N . ARG A 1 125 ? 17.390 -3.675 -10.171 1.00 86.94 125 ARG A N 1
ATOM 1035 C CA . ARG A 1 125 ? 16.064 -3.968 -9.607 1.00 86.94 125 ARG A CA 1
ATOM 1036 C C . ARG A 1 125 ? 15.520 -2.818 -8.762 1.00 86.94 125 ARG A C 1
ATOM 1038 O O . ARG A 1 125 ? 14.341 -2.494 -8.897 1.00 86.94 125 ARG A O 1
ATOM 1045 N N . ILE A 1 126 ? 16.369 -2.198 -7.938 1.00 89.06 126 ILE A N 1
ATOM 1046 C CA . ILE A 1 126 ? 15.995 -1.022 -7.134 1.00 89.06 126 ILE A CA 1
ATOM 1047 C C . ILE A 1 126 ? 15.545 0.108 -8.052 1.00 89.06 126 ILE A C 1
ATOM 1049 O O . ILE A 1 126 ? 14.425 0.595 -7.921 1.00 89.06 126 ILE A O 1
ATOM 1053 N N . ARG A 1 127 ? 16.375 0.455 -9.042 1.00 90.44 127 ARG A N 1
ATOM 1054 C CA . ARG A 1 127 ? 16.072 1.526 -9.994 1.00 90.44 127 ARG A CA 1
ATOM 1055 C C . ARG A 1 127 ? 14.760 1.290 -10.738 1.00 90.44 127 ARG A C 1
ATOM 1057 O O . ARG A 1 127 ? 13.902 2.157 -10.704 1.00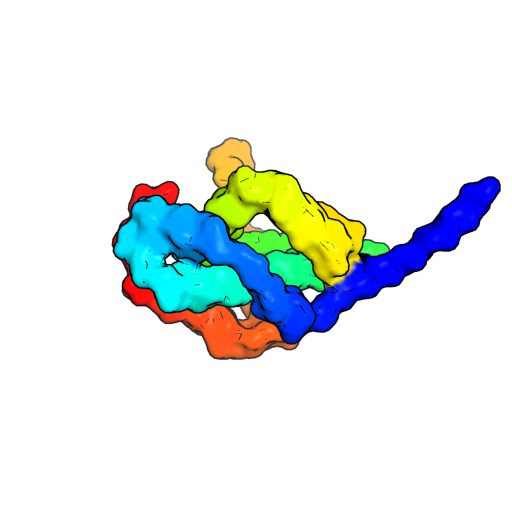 90.44 127 ARG A O 1
ATOM 1064 N N . ASN A 1 128 ? 14.582 0.106 -11.329 1.00 90.62 128 ASN A N 1
ATOM 1065 C CA . ASN A 1 128 ? 13.355 -0.230 -12.058 1.00 90.62 128 ASN A CA 1
ATOM 1066 C C . ASN A 1 128 ? 12.111 -0.121 -11.167 1.00 90.62 128 ASN A C 1
ATOM 1068 O O . ASN A 1 128 ? 11.063 0.323 -11.620 1.00 90.62 128 ASN A O 1
ATOM 1072 N N . THR A 1 129 ? 12.213 -0.527 -9.899 1.00 92.12 129 THR A N 1
ATOM 1073 C CA . THR A 1 129 ? 11.089 -0.417 -8.962 1.00 92.12 129 THR A CA 1
ATOM 1074 C C . THR A 1 129 ? 10.789 1.045 -8.642 1.00 92.12 129 THR A C 1
ATOM 1076 O O . THR A 1 129 ? 9.628 1.433 -8.660 1.00 92.12 129 THR A O 1
ATOM 1079 N N . TYR A 1 130 ? 11.810 1.869 -8.388 1.00 94.38 130 TYR A N 1
ATOM 1080 C CA . TYR A 1 130 ? 11.628 3.293 -8.085 1.00 94.38 130 TYR A CA 1
ATOM 1081 C C . TYR A 1 130 ? 11.043 4.058 -9.270 1.00 94.38 130 TYR A C 1
ATOM 1083 O O . TYR A 1 130 ? 10.092 4.812 -9.086 1.00 94.38 130 TYR A O 1
ATOM 1091 N N . GLU A 1 131 ? 11.558 3.817 -10.477 1.00 94.00 131 GLU A N 1
ATOM 1092 C CA . GLU A 1 131 ? 11.014 4.373 -11.721 1.00 94.00 131 GLU A CA 1
ATOM 1093 C C . GLU A 1 131 ? 9.547 3.964 -11.895 1.00 94.00 131 GLU A C 1
ATOM 1095 O O . GLU A 1 131 ? 8.691 4.813 -12.114 1.00 94.00 131 GLU A O 1
ATOM 1100 N N . TYR A 1 132 ? 9.218 2.687 -11.675 1.00 94.12 132 TYR A N 1
ATOM 1101 C CA . TYR A 1 132 ? 7.839 2.216 -11.795 1.00 94.12 132 TYR A CA 1
ATOM 1102 C C . TYR A 1 132 ? 6.892 2.852 -10.766 1.00 94.12 132 TYR A C 1
ATOM 1104 O O . TYR A 1 132 ? 5.752 3.178 -11.099 1.00 94.12 132 TYR A O 1
ATOM 1112 N N . ILE A 1 133 ? 7.338 3.042 -9.520 1.00 95.88 133 ILE A N 1
ATOM 1113 C CA . ILE A 1 133 ? 6.552 3.742 -8.494 1.00 95.88 133 ILE A CA 1
ATOM 1114 C C . ILE A 1 133 ? 6.343 5.200 -8.904 1.00 95.88 133 ILE A C 1
ATOM 1116 O O . ILE A 1 133 ? 5.213 5.680 -8.866 1.00 95.88 133 ILE A O 1
ATOM 1120 N N . TYR A 1 134 ? 7.408 5.883 -9.326 1.00 96.19 134 TYR A N 1
ATOM 1121 C CA . TYR A 1 134 ? 7.355 7.277 -9.753 1.00 96.19 134 TYR A CA 1
ATOM 1122 C C . TYR A 1 134 ? 6.381 7.471 -10.920 1.00 96.19 134 TYR A C 1
ATOM 1124 O O . TYR A 1 134 ? 5.486 8.310 -10.841 1.00 96.19 134 TYR A O 1
ATOM 1132 N N . ASP A 1 135 ? 6.496 6.647 -11.961 1.00 95.50 135 ASP A N 1
ATOM 1133 C CA . ASP A 1 135 ? 5.693 6.766 -13.180 1.00 95.50 135 ASP A CA 1
ATOM 1134 C C . ASP A 1 135 ? 4.195 6.525 -12.938 1.00 95.50 135 ASP A C 1
ATOM 1136 O O . ASP A 1 135 ? 3.357 7.087 -13.643 1.00 95.50 135 ASP A O 1
ATOM 1140 N N . ASN A 1 136 ? 3.839 5.694 -11.950 1.00 95.69 136 ASN A N 1
ATOM 1141 C CA . ASN A 1 136 ? 2.449 5.296 -11.707 1.00 95.69 136 ASN A CA 1
ATOM 1142 C C . ASN A 1 136 ? 1.792 5.998 -10.504 1.00 95.69 136 ASN A C 1
ATOM 1144 O O . ASN A 1 136 ? 0.571 6.140 -10.494 1.00 95.69 136 ASN A O 1
ATOM 1148 N N . LEU A 1 137 ? 2.560 6.403 -9.485 1.00 97.44 137 LEU A N 1
ATOM 1149 C CA . LEU A 1 137 ? 2.051 6.982 -8.227 1.00 97.44 137 LEU A CA 1
ATOM 1150 C C . LEU A 1 137 ? 2.691 8.328 -7.852 1.00 97.44 137 LEU A C 1
ATOM 1152 O O . LEU A 1 137 ? 2.279 8.939 -6.861 1.00 97.44 137 LEU A O 1
ATOM 1156 N N . GLY A 1 138 ? 3.680 8.789 -8.619 1.00 97.81 138 GLY A N 1
ATOM 1157 C CA . GLY A 1 138 ? 4.348 10.070 -8.424 1.00 97.81 138 GLY A CA 1
ATOM 1158 C C . GLY A 1 138 ? 5.428 10.082 -7.340 1.00 97.81 138 GLY A C 1
ATOM 1159 O O . GLY A 1 138 ? 5.602 9.151 -6.549 1.00 97.81 138 GLY A O 1
ATOM 1160 N N . GLU A 1 139 ? 6.152 11.200 -7.308 1.00 97.81 139 GLU A N 1
ATOM 1161 C CA . GLU A 1 139 ? 7.275 11.449 -6.399 1.00 97.81 139 GLU A CA 1
ATOM 1162 C C . GLU A 1 139 ? 6.879 11.383 -4.921 1.00 97.81 139 GLU A C 1
ATOM 1164 O O . GLU A 1 139 ? 7.598 10.795 -4.117 1.00 97.81 139 GLU A O 1
ATOM 1169 N N . GLU A 1 140 ? 5.720 11.942 -4.566 1.00 98.00 140 GLU A N 1
ATOM 1170 C CA . GLU A 1 140 ? 5.242 11.984 -3.181 1.00 98.00 140 GLU A CA 1
ATOM 1171 C C . GLU A 1 140 ? 5.128 10.577 -2.583 1.00 98.00 140 GLU A C 1
ATOM 1173 O O . GLU A 1 140 ? 5.605 10.329 -1.477 1.00 98.00 140 GLU A O 1
ATOM 1178 N N . THR A 1 141 ? 4.555 9.631 -3.335 1.00 98.25 141 THR A N 1
ATOM 1179 C CA . THR A 1 141 ? 4.421 8.244 -2.875 1.00 98.25 141 THR A CA 1
ATOM 1180 C C . THR A 1 141 ? 5.789 7.569 -2.758 1.00 98.25 141 THR A C 1
ATOM 1182 O O . THR A 1 141 ? 6.057 6.897 -1.762 1.00 98.25 141 THR A O 1
ATOM 1185 N N . LEU A 1 142 ? 6.686 7.788 -3.726 1.00 97.31 142 LEU A N 1
ATOM 1186 C CA . LEU A 1 142 ? 8.042 7.234 -3.683 1.00 97.31 142 LEU A CA 1
ATOM 1187 C C . LEU A 1 142 ? 8.814 7.720 -2.442 1.00 97.31 142 LEU A C 1
ATOM 1189 O O . LEU A 1 142 ? 9.354 6.907 -1.690 1.00 97.31 142 LEU A O 1
ATOM 1193 N N . LEU A 1 143 ? 8.824 9.031 -2.185 1.00 97.12 143 LEU A N 1
ATOM 1194 C CA . LEU A 1 143 ? 9.473 9.617 -1.006 1.00 97.12 143 LEU A CA 1
ATOM 1195 C C . LEU A 1 143 ? 8.779 9.209 0.299 1.00 97.12 143 LEU A C 1
ATOM 1197 O O . LEU A 1 143 ? 9.435 9.031 1.330 1.00 97.12 143 LEU A O 1
ATOM 1201 N N . SER A 1 144 ? 7.458 9.024 0.274 1.00 97.62 144 SER A N 1
ATOM 1202 C CA . SER A 1 144 ? 6.714 8.508 1.420 1.00 97.62 144 SER A CA 1
ATOM 1203 C C . SER A 1 144 ? 7.240 7.135 1.838 1.00 97.62 144 SER A C 1
ATOM 1205 O O . SER A 1 144 ? 7.604 6.934 2.998 1.00 97.62 144 SER A O 1
ATOM 1207 N N . TRP A 1 145 ? 7.359 6.212 0.884 1.00 97.56 145 TRP A N 1
ATOM 1208 C CA . TRP A 1 145 ? 7.752 4.831 1.157 1.00 97.56 145 TRP A CA 1
ATOM 1209 C C . TRP A 1 145 ? 9.228 4.672 1.500 1.00 97.56 145 TRP A C 1
ATOM 1211 O O . TRP A 1 145 ? 9.549 3.853 2.354 1.00 97.56 145 TRP A O 1
ATOM 1221 N N . CYS A 1 146 ? 10.111 5.440 0.859 1.00 95.81 146 CYS A N 1
ATOM 1222 C CA . CYS A 1 146 ? 11.558 5.298 1.025 1.00 95.81 146 CYS A CA 1
ATOM 1223 C C . CYS A 1 146 ? 12.142 6.159 2.154 1.00 95.81 146 CYS A C 1
ATOM 1225 O O . CYS A 1 146 ? 13.207 5.831 2.674 1.00 95.81 146 CYS A O 1
ATOM 1227 N N . GLU A 1 147 ? 11.488 7.263 2.528 1.00 95.69 147 GLU A N 1
ATOM 1228 C CA . GLU A 1 147 ? 12.048 8.228 3.482 1.00 95.69 147 GLU A CA 1
ATOM 1229 C C . GLU A 1 147 ? 11.078 8.583 4.611 1.00 95.69 147 GLU A C 1
ATOM 1231 O O . GLU A 1 147 ? 11.446 8.494 5.784 1.00 95.69 147 GLU A O 1
ATOM 1236 N N . THR A 1 148 ? 9.838 8.961 4.292 1.00 97.69 148 THR A N 1
ATOM 1237 C CA . THR A 1 148 ? 8.916 9.531 5.291 1.00 97.69 148 THR A CA 1
ATOM 1238 C C . THR A 1 148 ? 8.399 8.488 6.277 1.00 97.69 148 THR A C 1
ATOM 1240 O O . THR A 1 148 ? 8.538 8.677 7.487 1.00 97.69 148 THR A O 1
ATOM 1243 N N . LEU A 1 149 ? 7.822 7.383 5.790 1.00 97.50 149 LEU A N 1
ATOM 1244 C CA . LEU A 1 149 ? 7.320 6.302 6.644 1.00 97.50 149 LEU A CA 1
ATOM 1245 C C . LEU A 1 149 ? 8.451 5.638 7.443 1.00 97.50 149 LEU A C 1
ATOM 1247 O O . LEU A 1 149 ? 8.306 5.543 8.662 1.00 97.50 149 LEU A O 1
ATOM 1251 N N . PRO A 1 150 ? 9.592 5.248 6.837 1.00 96.50 150 PRO A N 1
ATOM 1252 C CA . PRO A 1 150 ? 10.701 4.644 7.578 1.00 96.50 150 PRO A CA 1
ATOM 1253 C C . PRO A 1 150 ? 11.248 5.555 8.673 1.00 96.50 150 PRO A C 1
ATOM 1255 O O . PRO A 1 150 ? 11.577 5.087 9.757 1.00 96.50 150 PRO A O 1
ATOM 1258 N N . ARG A 1 151 ? 11.319 6.870 8.422 1.00 96.81 151 ARG A N 1
ATOM 1259 C CA . ARG A 1 151 ? 11.758 7.845 9.426 1.00 96.81 151 ARG A CA 1
ATOM 1260 C C . ARG A 1 151 ? 10.738 8.013 10.543 1.00 96.81 151 ARG A C 1
ATOM 1262 O O . ARG A 1 151 ? 11.120 8.045 11.709 1.00 96.81 151 ARG A O 1
ATOM 1269 N N . LYS A 1 152 ? 9.454 8.142 10.198 1.00 97.38 152 LYS A N 1
ATOM 1270 C CA . LYS A 1 152 ? 8.369 8.323 11.172 1.00 97.38 152 LYS A CA 1
ATOM 1271 C C . LYS A 1 152 ? 8.201 7.096 12.069 1.00 97.38 152 LYS A C 1
ATOM 1273 O O . LYS A 1 152 ? 7.932 7.245 13.255 1.00 97.38 152 LYS A O 1
ATOM 1278 N N . PHE A 1 153 ? 8.391 5.905 11.510 1.00 96.50 153 PHE A N 1
ATOM 1279 C CA . PHE A 1 153 ? 8.169 4.625 12.176 1.00 96.50 153 PHE A CA 1
ATOM 1280 C C . PHE A 1 153 ? 9.464 3.815 12.318 1.00 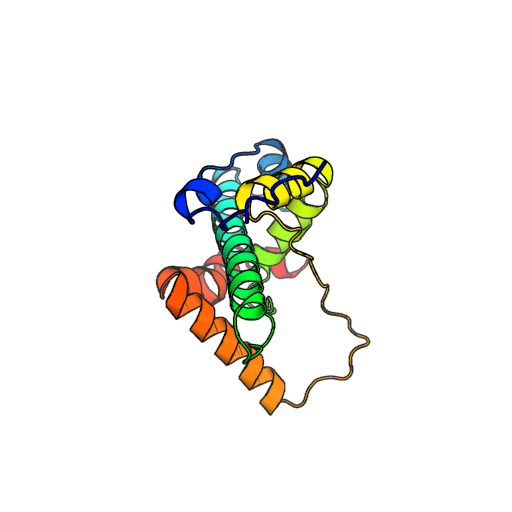96.50 153 PHE A C 1
ATOM 1282 O O . PHE A 1 153 ? 9.455 2.592 12.202 1.00 96.50 153 PHE A O 1
ATOM 1289 N N . ALA A 1 154 ? 10.586 4.491 12.582 1.00 94.31 154 ALA A N 1
ATOM 1290 C CA . ALA A 1 154 ? 11.911 3.868 12.633 1.00 94.31 154 ALA A CA 1
ATOM 1291 C C . ALA A 1 154 ? 12.000 2.701 13.633 1.00 94.31 154 ALA A C 1
ATOM 1293 O O . ALA A 1 154 ? 12.687 1.719 13.376 1.00 94.31 154 ALA A O 1
ATOM 1294 N N . GLU A 1 155 ? 11.262 2.765 14.745 1.00 92.56 155 GLU A N 1
ATOM 1295 C CA . GLU A 1 155 ? 11.236 1.700 15.759 1.00 92.56 155 GLU A CA 1
ATOM 1296 C C . GLU A 1 155 ? 10.665 0.373 15.243 1.00 92.56 155 GLU A C 1
ATOM 1298 O O . GLU A 1 155 ? 10.981 -0.689 15.784 1.00 92.56 155 GLU A O 1
ATOM 1303 N N . LEU A 1 156 ? 9.858 0.415 14.179 1.00 91.62 156 LEU A N 1
ATOM 1304 C CA . LEU A 1 156 ? 9.265 -0.775 13.582 1.00 91.62 156 LEU A CA 1
ATOM 1305 C C . LEU A 1 156 ? 10.295 -1.625 12.825 1.00 91.62 156 LEU A C 1
ATOM 1307 O O . LEU A 1 156 ? 10.041 -2.804 12.623 1.00 91.62 156 LEU A O 1
ATOM 1311 N N . SER A 1 157 ? 11.478 -1.090 12.487 1.00 86.62 157 SER A N 1
ATOM 1312 C CA . SER A 1 157 ? 12.520 -1.808 11.727 1.00 86.62 157 SER A CA 1
ATOM 1313 C C . SER A 1 157 ? 13.131 -3.011 12.465 1.00 86.62 157 SER A C 1
ATOM 1315 O O . SER A 1 157 ? 14.039 -3.661 11.952 1.00 86.62 157 SER A O 1
ATOM 1317 N N . LYS A 1 158 ? 12.722 -3.238 13.717 1.00 82.25 158 LYS A N 1
ATOM 1318 C CA . LYS A 1 158 ? 13.154 -4.346 14.578 1.00 82.25 158 LYS A CA 1
ATOM 1319 C C . LYS A 1 158 ? 12.255 -5.587 14.451 1.00 82.25 158 LYS A C 1
ATOM 1321 O O . LYS A 1 158 ? 12.581 -6.599 15.070 1.00 82.25 158 LYS A O 1
ATOM 1326 N N . HIS A 1 159 ? 11.147 -5.481 13.716 1.00 75.44 159 HIS A N 1
ATOM 1327 C CA . HIS A 1 159 ? 10.192 -6.559 13.435 1.00 75.44 159 HIS A CA 1
ATOM 1328 C C . HIS A 1 159 ? 10.471 -7.161 12.058 1.00 75.44 159 HIS A C 1
ATOM 1330 O O . HIS A 1 159 ? 10.359 -8.401 11.942 1.00 75.44 159 HIS A O 1
#

Mean predicted aligned error: 5.73 Å

Solvent-accessible surface area (backbone atoms only — not comparable to full-atom values): 9451 Å² total; per-residue (Å²): 135,85,74,80,78,72,78,62,68,61,56,58,70,68,65,59,62,66,64,82,61,66,69,57,26,51,50,49,13,66,76,70,73,51,52,60,68,58,31,47,53,46,49,50,56,28,48,54,51,54,48,51,56,45,53,52,53,56,49,37,76,76,40,95,65,77,69,83,78,80,67,87,51,81,53,30,43,67,41,50,54,50,46,59,56,41,58,71,45,46,70,62,40,50,49,48,24,42,74,43,41,58,45,81,80,80,87,78,78,90,59,88,83,55,75,81,68,56,70,67,57,49,52,49,53,53,48,55,36,52,51,52,40,33,77,74,63,32,64,69,51,45,46,35,42,56,45,49,48,39,63,76,47,50,81,59,80,82,115